Protein AF-A0A6M1YYY4-F1 (afdb_monomer_lite)

Radius of gyration: 11.98 Å; chains: 1; bounding box: 27×30×28 Å

Structure (mmCIF, N/CA/C/O backbone):
data_AF-A0A6M1YYY4-F1
#
_entry.id   AF-A0A6M1YYY4-F1
#
loop_
_atom_site.group_PDB
_atom_site.id
_atom_site.type_symbol
_atom_site.label_atom_id
_atom_site.label_alt_id
_atom_site.label_comp_id
_atom_site.label_asym_id
_atom_site.label_entity_id
_atom_site.label_seq_id
_atom_site.pdbx_PDB_ins_code
_atom_site.Cartn_x
_atom_site.Cartn_y
_atom_site.Cartn_z
_atom_site.occupancy
_atom_site.B_iso_or_equiv
_atom_site.auth_seq_id
_atom_site.auth_comp_id
_atom_site.auth_asym_id
_atom_site.auth_atom_id
_atom_site.pdbx_PDB_model_num
ATOM 1 N N . MET A 1 1 ? -8.459 10.506 -4.282 1.00 81.12 1 MET A N 1
ATOM 2 C CA . MET A 1 1 ? -7.493 9.394 -4.445 1.00 81.12 1 MET A CA 1
ATOM 3 C C . MET A 1 1 ? -6.081 9.956 -4.398 1.00 81.12 1 MET A C 1
ATOM 5 O O . MET A 1 1 ? -5.805 10.901 -5.130 1.00 81.12 1 MET A O 1
ATOM 9 N N . ARG A 1 2 ? -5.195 9.413 -3.559 1.00 87.69 2 ARG A N 1
ATOM 10 C CA . ARG A 1 2 ? -3.783 9.832 -3.487 1.00 87.69 2 ARG A CA 1
ATOM 11 C C . ARG A 1 2 ? -2.879 8.62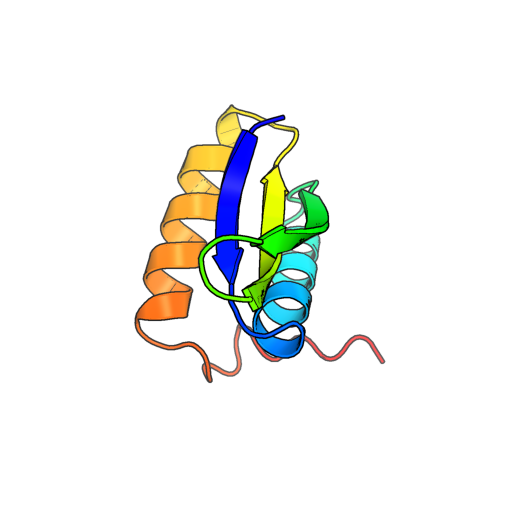3 -3.272 1.00 87.69 2 ARG A C 1
ATOM 13 O O . ARG A 1 2 ? -3.297 7.663 -2.626 1.00 87.69 2 ARG A O 1
ATOM 20 N N . ILE A 1 3 ? -1.653 8.680 -3.789 1.00 89.75 3 ILE A N 1
ATOM 21 C CA . ILE A 1 3 ? -0.638 7.654 -3.529 1.00 89.75 3 ILE A CA 1
ATOM 22 C C . ILE A 1 3 ? -0.206 7.751 -2.066 1.00 89.75 3 ILE A C 1
ATOM 24 O O . ILE A 1 3 ? 0.269 8.802 -1.632 1.00 89.75 3 ILE A O 1
ATOM 28 N N . VAL A 1 4 ? -0.350 6.653 -1.326 1.00 90.62 4 VAL A N 1
ATOM 29 C CA . VAL A 1 4 ? 0.112 6.537 0.069 1.00 90.62 4 VAL A CA 1
ATOM 30 C C . VAL A 1 4 ? 1.428 5.776 0.182 1.00 90.62 4 VAL A C 1
ATOM 32 O O . VAL A 1 4 ? 2.221 6.054 1.078 1.00 90.62 4 VAL A O 1
ATOM 35 N N . ALA A 1 5 ? 1.665 4.838 -0.734 1.00 89.25 5 ALA A N 1
ATOM 36 C CA . ALA A 1 5 ? 2.825 3.960 -0.734 1.00 89.25 5 ALA A CA 1
ATOM 37 C C . ALA A 1 5 ? 3.215 3.587 -2.166 1.00 89.25 5 ALA A C 1
ATOM 39 O O . ALA A 1 5 ? 2.365 3.538 -3.056 1.00 89.25 5 ALA A O 1
ATOM 40 N N . ALA A 1 6 ? 4.496 3.301 -2.381 1.00 90.56 6 ALA A N 1
ATOM 41 C CA . ALA A 1 6 ? 5.004 2.764 -3.634 1.00 90.56 6 ALA A CA 1
ATOM 42 C C . ALA A 1 6 ? 6.051 1.687 -3.346 1.00 90.56 6 ALA A C 1
ATOM 44 O O . ALA A 1 6 ? 6.886 1.846 -2.457 1.00 90.56 6 ALA A O 1
ATOM 45 N N . PHE A 1 7 ? 6.003 0.600 -4.107 1.00 89.81 7 PHE A N 1
ATOM 46 C CA . PHE A 1 7 ? 6.873 -0.556 -3.941 1.00 89.81 7 PHE A CA 1
ATOM 47 C C . PHE A 1 7 ? 7.543 -0.914 -5.263 1.00 89.81 7 PHE A C 1
ATOM 49 O O . PHE A 1 7 ? 6.919 -0.860 -6.314 1.00 89.81 7 PHE A O 1
ATOM 56 N N . GLU A 1 8 ? 8.794 -1.363 -5.225 1.00 89.19 8 GLU A N 1
ATOM 57 C CA . GLU A 1 8 ? 9.454 -1.949 -6.405 1.00 89.19 8 GLU A CA 1
ATOM 58 C C . GLU A 1 8 ? 9.039 -3.415 -6.635 1.00 89.19 8 GLU A C 1
ATOM 60 O O . GLU A 1 8 ? 9.213 -3.964 -7.721 1.00 89.19 8 GLU A O 1
ATOM 65 N N . LYS A 1 9 ? 8.505 -4.077 -5.601 1.00 87.88 9 LYS A N 1
ATOM 66 C CA . LYS A 1 9 ? 8.091 -5.483 -5.646 1.00 87.88 9 LYS A CA 1
ATOM 67 C C . LYS A 1 9 ? 6.573 -5.592 -5.638 1.00 87.88 9 LYS A C 1
ATOM 69 O O . LYS A 1 9 ? 5.933 -5.121 -4.700 1.00 87.88 9 LYS A O 1
ATOM 74 N N . GLU A 1 10 ? 6.030 -6.300 -6.627 1.00 88.81 10 GLU A N 1
ATOM 75 C CA . GLU A 1 10 ? 4.592 -6.584 -6.721 1.00 88.81 10 GLU A CA 1
ATOM 76 C C . GLU A 1 10 ? 4.070 -7.295 -5.469 1.00 88.81 10 GLU A C 1
ATOM 78 O O . GLU A 1 10 ? 3.022 -6.933 -4.946 1.00 88.81 10 GLU A O 1
ATOM 83 N N . ASP A 1 11 ? 4.823 -8.280 -4.970 1.00 88.19 11 ASP A N 1
ATOM 84 C CA . ASP A 1 11 ? 4.435 -9.093 -3.815 1.00 88.19 11 ASP A CA 1
ATOM 85 C C . ASP A 1 11 ? 4.169 -8.231 -2.571 1.00 88.19 11 ASP A C 1
ATOM 87 O O . ASP A 1 11 ? 3.128 -8.362 -1.933 1.00 88.19 11 ASP A O 1
AT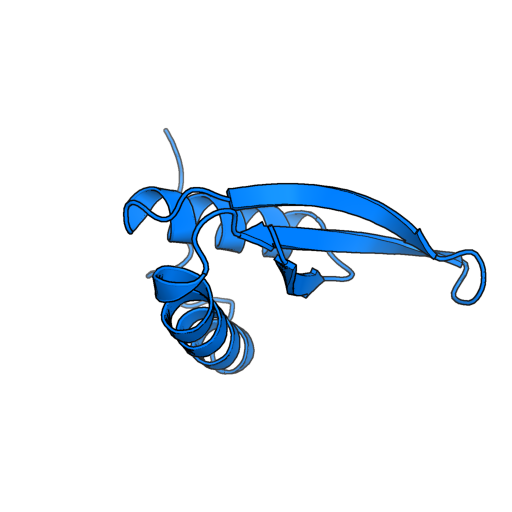OM 91 N N . LEU A 1 12 ? 5.057 -7.271 -2.284 1.00 88.31 12 LEU A N 1
ATOM 92 C CA . LEU A 1 12 ? 4.886 -6.350 -1.157 1.00 88.31 12 LEU A CA 1
ATOM 93 C C . LEU A 1 12 ? 3.673 -5.439 -1.357 1.00 88.31 12 LEU A C 1
ATOM 95 O O . LEU A 1 12 ? 2.894 -5.234 -0.429 1.00 88.31 12 LEU A O 1
ATOM 99 N N . ALA A 1 13 ? 3.490 -4.931 -2.576 1.00 90.62 13 ALA A N 1
ATOM 100 C CA . ALA A 1 13 ? 2.373 -4.056 -2.897 1.00 90.62 13 ALA A CA 1
ATOM 101 C C . ALA A 1 13 ? 1.026 -4.779 -2.761 1.00 90.62 13 ALA A C 1
ATOM 103 O O . ALA A 1 13 ? 0.097 -4.236 -2.169 1.00 90.62 13 ALA A O 1
ATOM 104 N N . LYS A 1 14 ? 0.933 -6.025 -3.241 1.00 89.69 14 LYS A N 1
ATOM 105 C CA . LYS A 1 14 ? -0.253 -6.878 -3.082 1.00 89.69 14 LYS A CA 1
ATOM 106 C C . LYS A 1 14 ? -0.537 -7.185 -1.617 1.00 89.69 14 LYS A C 1
ATOM 108 O O . LYS A 1 14 ? -1.671 -7.011 -1.187 1.00 89.69 14 LYS A O 1
ATOM 113 N N . ARG A 1 15 ? 0.476 -7.577 -0.833 1.00 89.19 15 ARG A N 1
ATOM 114 C CA . ARG A 1 15 ? 0.314 -7.814 0.615 1.00 89.19 15 ARG A CA 1
ATOM 115 C C . ARG A 1 15 ? -0.226 -6.582 1.326 1.00 89.19 15 ARG A C 1
ATOM 117 O O . ARG A 1 15 ? -1.182 -6.679 2.089 1.00 89.19 15 ARG A O 1
ATOM 124 N N . PHE A 1 16 ? 0.357 -5.420 1.045 1.00 89.88 16 PHE A N 1
ATOM 125 C CA . PHE A 1 16 ? -0.067 -4.170 1.659 1.00 89.88 16 PHE A CA 1
ATOM 126 C C . PHE A 1 16 ? -1.477 -3.754 1.214 1.00 89.88 16 PHE A C 1
ATOM 128 O O . PHE A 1 16 ? -2.294 -3.380 2.051 1.00 89.88 16 PHE A O 1
ATOM 135 N N . SER A 1 17 ? -1.792 -3.883 -0.078 1.00 91.12 17 SER A N 1
ATOM 136 C CA . SER A 1 17 ? -3.133 -3.643 -0.630 1.00 91.12 17 SER A CA 1
ATOM 137 C C . SER A 1 17 ? -4.188 -4.530 0.039 1.00 91.12 17 SER A C 1
ATOM 139 O O . SER A 1 17 ? -5.193 -4.012 0.529 1.00 91.12 17 SER A O 1
ATOM 141 N N . ASN A 1 18 ? -3.923 -5.836 0.155 1.00 89.75 18 ASN A N 1
ATOM 142 C CA . ASN A 1 18 ? -4.801 -6.782 0.843 1.00 89.75 18 ASN A CA 1
ATOM 143 C C . ASN A 1 18 ? -4.962 -6.415 2.320 1.00 89.75 18 ASN A C 1
ATOM 145 O O . ASN A 1 18 ? -6.077 -6.391 2.831 1.00 89.75 18 ASN A O 1
ATOM 149 N N . PHE A 1 19 ? -3.869 -6.085 3.011 1.00 89.94 19 PHE A N 1
ATOM 150 C CA . PHE A 1 19 ? -3.923 -5.663 4.408 1.00 89.94 19 PHE A CA 1
ATOM 151 C C . PHE A 1 19 ? -4.811 -4.427 4.594 1.00 89.94 19 PHE A C 1
ATOM 153 O O . PHE A 1 19 ? -5.675 -4.419 5.468 1.00 89.94 19 PHE A O 1
ATOM 160 N N . LEU A 1 20 ? -4.655 -3.408 3.750 1.00 90.12 20 LEU A N 1
ATOM 161 C CA . LEU A 1 20 ? -5.519 -2.229 3.773 1.00 90.12 20 LEU A CA 1
ATOM 162 C C . LEU A 1 20 ? -6.994 -2.608 3.561 1.00 90.12 20 LEU A C 1
ATOM 164 O O . LEU A 1 20 ? -7.843 -2.128 4.308 1.00 90.12 20 LEU A O 1
ATOM 168 N N . GLN A 1 21 ? -7.296 -3.533 2.644 1.00 89.25 21 GLN A N 1
ATOM 169 C CA . GLN A 1 21 ? -8.659 -4.051 2.473 1.00 89.25 21 GLN A CA 1
ATOM 170 C C . GLN A 1 21 ? -9.186 -4.750 3.740 1.00 89.25 21 GLN A C 1
ATOM 172 O O . GLN A 1 21 ? -10.339 -4.541 4.100 1.00 89.25 21 GLN A O 1
ATOM 177 N N . THR A 1 22 ? -8.356 -5.502 4.480 1.00 89.19 22 THR A N 1
ATOM 178 C CA . THR A 1 22 ? -8.777 -6.093 5.775 1.00 89.19 22 THR A CA 1
ATOM 179 C C . THR A 1 22 ? -9.090 -5.054 6.850 1.00 89.19 22 THR A C 1
ATOM 181 O O . THR A 1 22 ? -9.808 -5.345 7.802 1.00 89.19 22 THR A O 1
ATOM 184 N N . GLN A 1 23 ? -8.537 -3.848 6.715 1.00 87.62 23 GLN A N 1
ATOM 185 C CA . GLN A 1 23 ? -8.789 -2.716 7.603 1.00 87.62 23 GLN A CA 1
ATOM 186 C C . GLN A 1 23 ? -9.957 -1.840 7.122 1.00 87.62 23 GLN A C 1
ATOM 188 O O . GLN A 1 23 ? -10.123 -0.739 7.650 1.00 87.62 23 GLN A O 1
ATOM 193 N N . ASP A 1 24 ? -10.737 -2.314 6.141 1.00 88.81 24 ASP A N 1
ATOM 194 C CA . ASP A 1 24 ? -11.832 -1.580 5.489 1.00 88.81 24 ASP A CA 1
ATOM 195 C C . ASP A 1 24 ?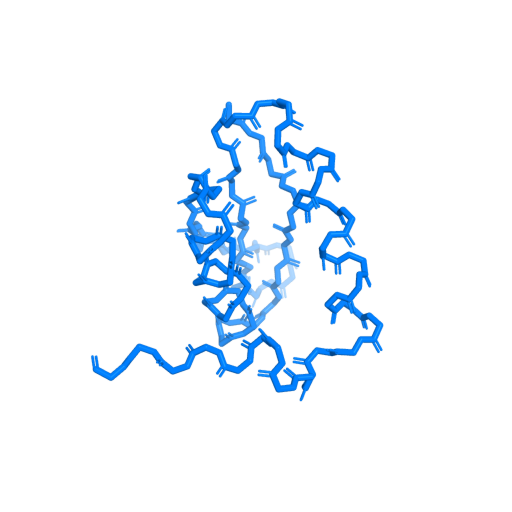 -11.352 -0.302 4.766 1.00 88.81 24 ASP A C 1
ATOM 197 O O . ASP A 1 24 ? -12.066 0.688 4.627 1.00 88.81 24 ASP A O 1
ATOM 201 N N . ILE A 1 25 ? -10.090 -0.292 4.315 1.00 90.62 25 ILE A N 1
ATOM 202 C CA . ILE A 1 25 ? -9.492 0.833 3.593 1.00 90.62 25 ILE A CA 1
ATOM 203 C C . ILE A 1 25 ? -9.535 0.545 2.094 1.00 90.62 25 ILE A C 1
ATOM 205 O O . ILE A 1 25 ? -8.727 -0.225 1.559 1.00 90.62 25 ILE A O 1
ATOM 209 N N . ASP A 1 26 ? -10.449 1.234 1.414 1.00 91.62 26 ASP A N 1
ATOM 210 C CA . ASP A 1 26 ? -10.567 1.184 -0.039 1.00 91.62 26 ASP A CA 1
ATOM 211 C C . ASP A 1 26 ? -9.305 1.740 -0.718 1.00 91.62 26 ASP A C 1
ATOM 213 O O . ASP A 1 26 ? -8.900 2.899 -0.529 1.00 91.62 26 ASP A O 1
ATOM 217 N N . ASN A 1 27 ? -8.648 0.871 -1.485 1.00 93.00 27 ASN A N 1
ATOM 218 C CA . ASN A 1 27 ? -7.396 1.172 -2.151 1.00 93.00 27 ASN A CA 1
ATOM 219 C C . ASN A 1 27 ? -7.309 0.514 -3.532 1.00 93.00 27 ASN A C 1
ATOM 221 O O . ASN A 1 27 ? -7.983 -0.469 -3.833 1.00 93.00 27 ASN A O 1
ATOM 225 N N . THR A 1 28 ? -6.443 1.065 -4.373 1.00 93.00 28 THR A N 1
ATOM 226 C CA . THR A 1 28 ? -6.159 0.582 -5.720 1.00 93.00 28 THR A CA 1
ATOM 227 C C . THR A 1 28 ? -4.659 0.410 -5.891 1.00 93.00 28 THR A C 1
ATOM 229 O O . THR A 1 28 ? -3.885 1.345 -5.686 1.00 93.00 28 THR A O 1
ATOM 232 N N . LEU A 1 29 ? -4.253 -0.792 -6.287 1.00 92.25 29 LEU A N 1
ATOM 233 C CA . LEU A 1 29 ? -2.886 -1.105 -6.672 1.00 92.25 29 LEU A CA 1
ATOM 234 C C . LEU A 1 29 ? -2.685 -0.766 -8.152 1.00 92.25 29 LEU A C 1
ATOM 236 O O . LEU A 1 29 ? -3.312 -1.365 -9.022 1.00 92.25 29 LEU A O 1
ATOM 240 N N . GLU A 1 30 ? -1.783 0.165 -8.434 1.00 92.25 30 GLU A N 1
ATOM 241 C CA . GLU A 1 30 ? -1.412 0.566 -9.785 1.00 92.25 30 GLU A CA 1
ATOM 242 C C . GLU A 1 30 ? 0.053 0.223 -10.054 1.00 92.25 30 GLU A C 1
ATOM 244 O O . GLU A 1 30 ? 0.959 0.697 -9.372 1.00 92.25 30 GLU A O 1
ATOM 249 N N . SER A 1 31 ? 0.302 -0.598 -11.070 1.00 92.06 31 SER A N 1
ATOM 250 C CA . SER A 1 31 ? 1.649 -0.884 -11.555 1.00 92.06 31 SER A CA 1
ATOM 251 C C . SER A 1 31 ? 2.046 0.136 -12.621 1.00 92.06 31 SER A C 1
ATOM 253 O O . SER A 1 31 ? 1.483 0.141 -13.717 1.00 92.06 31 SER A O 1
ATOM 255 N N . ASN A 1 32 ? 3.034 0.971 -12.331 1.00 90.06 32 ASN A N 1
ATOM 256 C CA . ASN A 1 32 ? 3.611 1.923 -13.264 1.00 90.06 32 ASN A CA 1
ATOM 257 C C . ASN A 1 32 ? 5.055 1.537 -13.608 1.00 90.06 32 ASN A C 1
ATOM 259 O O . ASN A 1 32 ? 5.833 1.138 -12.747 1.00 90.06 32 ASN A O 1
ATOM 263 N N . PHE A 1 33 ? 5.445 1.662 -14.874 1.00 87.56 33 PHE A N 1
ATOM 264 C CA . PHE A 1 33 ? 6.820 1.389 -15.284 1.00 87.56 33 PHE A CA 1
ATOM 265 C C . PHE A 1 33 ? 7.639 2.677 -15.242 1.00 87.56 33 PHE A C 1
ATOM 267 O O . PHE A 1 33 ? 7.458 3.567 -16.081 1.00 87.56 33 PHE A O 1
ATOM 274 N N . ASP A 1 34 ? 8.565 2.772 -14.290 1.00 86.44 34 ASP A N 1
ATOM 275 C CA . ASP A 1 34 ? 9.447 3.923 -14.196 1.00 86.44 34 ASP A CA 1
ATOM 276 C C . ASP A 1 34 ? 10.511 3.849 -15.300 1.00 86.44 34 ASP A C 1
ATOM 278 O O . ASP A 1 34 ? 11.412 3.006 -15.297 1.00 86.44 34 ASP A O 1
ATOM 282 N N . LYS A 1 35 ? 10.394 4.737 -16.296 1.00 82.50 35 LYS A N 1
ATOM 283 C CA . LYS A 1 35 ? 11.318 4.796 -17.442 1.00 82.50 35 LYS A CA 1
ATOM 284 C C . LYS A 1 35 ? 12.720 5.275 -17.057 1.00 82.50 35 LYS A C 1
ATOM 286 O O . LYS A 1 35 ? 13.655 5.012 -17.813 1.00 82.50 35 LYS A O 1
ATOM 291 N N . LYS A 1 36 ? 12.868 5.989 -15.935 1.00 81.44 36 LYS A N 1
ATOM 292 C CA . LYS A 1 36 ? 14.158 6.497 -15.450 1.00 81.44 36 LYS A CA 1
ATOM 293 C C . LYS A 1 36 ? 14.972 5.371 -14.825 1.00 81.44 36 LYS A C 1
ATOM 295 O O . LYS A 1 36 ? 16.136 5.205 -15.171 1.00 81.44 36 LYS A O 1
ATOM 300 N N . GLU A 1 37 ? 14.343 4.581 -13.967 1.00 79.38 37 GLU A N 1
ATOM 301 C CA . GLU A 1 37 ? 14.980 3.468 -13.260 1.00 79.38 37 GLU A CA 1
ATOM 302 C C . GLU A 1 37 ? 14.896 2.145 -14.034 1.00 79.38 37 GLU A C 1
ATOM 304 O O . GLU A 1 37 ? 15.578 1.183 -13.688 1.00 79.38 37 GLU A O 1
ATOM 309 N N . LYS A 1 38 ? 14.091 2.097 -15.107 1.00 83.88 38 LYS A N 1
ATOM 310 C CA . LYS A 1 38 ? 13.763 0.886 -15.882 1.00 83.88 38 LYS A CA 1
ATOM 311 C C . LYS A 1 38 ? 13.241 -0.246 -14.992 1.00 83.88 38 LYS A C 1
ATOM 313 O O . LYS A 1 38 ? 13.586 -1.412 -15.191 1.00 83.88 38 LYS A O 1
ATOM 318 N N . LYS A 1 39 ? 12.404 0.097 -14.015 1.00 87.88 39 LYS A N 1
ATOM 319 C CA . LYS A 1 39 ? 11.821 -0.845 -13.054 1.00 87.88 39 LYS A CA 1
ATOM 320 C C . LYS A 1 39 ? 10.307 -0.694 -13.003 1.00 87.88 39 LYS A C 1
ATOM 322 O O . LYS A 1 39 ? 9.769 0.386 -13.235 1.00 87.88 39 LYS A O 1
ATOM 327 N N . MET A 1 40 ? 9.621 -1.789 -12.684 1.00 88.25 40 MET A N 1
ATOM 328 C CA . MET A 1 40 ? 8.208 -1.732 -12.321 1.00 88.25 40 MET A CA 1
ATOM 329 C C . MET A 1 40 ? 8.083 -1.174 -10.907 1.00 88.25 40 MET A C 1
ATOM 331 O O . MET A 1 40 ? 8.712 -1.673 -9.977 1.00 88.25 40 MET A O 1
ATOM 335 N N . MET A 1 41 ? 7.269 -0.141 -10.767 1.00 92.12 41 MET A N 1
ATOM 336 C CA . MET A 1 41 ? 6.829 0.407 -9.498 1.00 92.12 41 MET A CA 1
ATOM 337 C C . MET A 1 41 ? 5.349 0.115 -9.313 1.00 92.12 41 MET A C 1
ATOM 339 O O . MET A 1 41 ? 4.570 0.121 -10.255 1.00 92.12 41 MET A O 1
ATOM 343 N N . TYR A 1 42 ? 4.962 -0.138 -8.079 1.00 92.50 42 TYR A N 1
ATOM 344 C CA . TYR A 1 42 ? 3.621 -0.524 -7.690 1.00 92.50 42 TYR A CA 1
ATOM 345 C C . TYR A 1 42 ? 3.135 0.476 -6.654 1.00 92.50 42 TYR A C 1
ATOM 347 O O . TYR A 1 42 ? 3.533 0.427 -5.491 1.00 92.50 42 TYR A O 1
ATOM 355 N N . SER A 1 43 ? 2.329 1.430 -7.097 1.00 93.31 43 SER A N 1
ATOM 356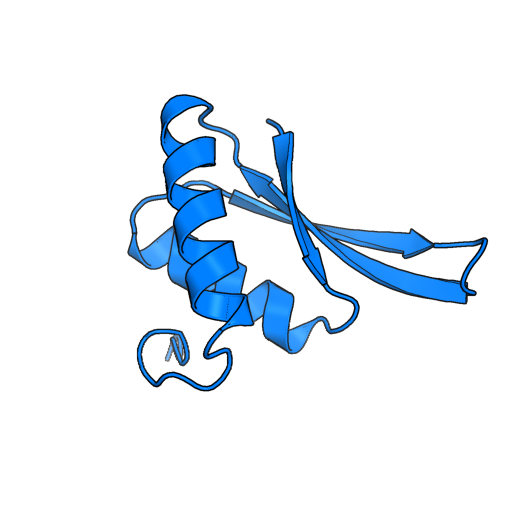 C CA . SER A 1 43 ? 1.783 2.505 -6.282 1.00 93.31 43 SER A CA 1
ATOM 357 C C . SER A 1 43 ? 0.422 2.111 -5.721 1.00 93.31 43 SER A C 1
ATOM 359 O O . SER A 1 43 ? -0.438 1.602 -6.432 1.00 93.31 43 SER A O 1
ATOM 361 N N . ILE A 1 44 ? 0.220 2.365 -4.434 1.00 92.44 44 ILE A N 1
ATOM 362 C CA . ILE A 1 44 ? -1.043 2.139 -3.739 1.00 92.44 44 ILE A CA 1
ATOM 363 C C . ILE A 1 44 ? -1.759 3.473 -3.617 1.00 92.44 44 ILE A C 1
ATOM 365 O O . ILE A 1 44 ? -1.279 4.395 -2.950 1.00 92.44 44 ILE A O 1
ATOM 369 N N . TRP A 1 45 ? -2.917 3.557 -4.252 1.00 92.69 45 TRP A N 1
ATOM 370 C CA . TRP A 1 45 ? -3.800 4.708 -4.231 1.00 92.69 45 TRP A CA 1
ATOM 371 C C . TRP A 1 45 ? -4.918 4.476 -3.229 1.00 92.69 45 TRP A C 1
ATOM 373 O O . TRP A 1 45 ? -5.671 3.522 -3.362 1.00 92.69 45 TRP A O 1
ATOM 383 N N . VAL A 1 46 ? -5.060 5.356 -2.244 1.00 93.00 46 VAL A N 1
ATOM 384 C CA . VAL A 1 46 ? -6.184 5.304 -1.300 1.00 93.00 46 VAL A CA 1
ATOM 385 C C . VAL A 1 46 ? -7.209 6.349 -1.705 1.00 93.00 46 VAL A C 1
ATOM 387 O O . VAL A 1 46 ? -6.877 7.519 -1.944 1.00 93.00 46 VAL A O 1
ATOM 390 N N . HIS A 1 47 ? -8.465 5.923 -1.819 1.00 90.69 47 HIS A N 1
ATOM 391 C CA . HIS A 1 47 ? -9.555 6.786 -2.273 1.00 90.69 47 HIS A CA 1
ATOM 392 C C . HIS A 1 47 ? -9.986 7.761 -1.183 1.00 90.69 47 HIS A C 1
ATOM 394 O O . HIS A 1 47 ? -10.181 8.941 -1.478 1.00 90.69 47 HIS A O 1
ATOM 400 N N . ASN A 1 48 ? -10.033 7.288 0.062 1.00 89.00 48 ASN A N 1
ATOM 401 C CA . ASN A 1 48 ? -10.508 8.038 1.217 1.00 89.00 48 ASN A CA 1
ATOM 402 C C . ASN A 1 48 ? -9.381 8.832 1.902 1.00 89.00 48 ASN A C 1
ATOM 404 O O . ASN A 1 48 ? -8.444 8.241 2.433 1.00 89.00 48 ASN A O 1
ATOM 408 N N . GLU A 1 49 ? -9.466 10.163 1.897 1.00 85.94 49 GLU A N 1
ATOM 409 C CA . GLU A 1 49 ? -8.434 11.057 2.449 1.00 85.94 49 GLU A CA 1
ATOM 410 C C . GLU A 1 49 ? -8.240 10.914 3.961 1.00 85.94 49 GLU A C 1
ATOM 412 O O . GLU A 1 49 ? -7.104 10.938 4.422 1.00 85.94 49 GLU A O 1
ATOM 417 N N . ASP A 1 50 ? -9.305 10.659 4.720 1.00 87.88 50 ASP A N 1
ATOM 418 C CA . ASP A 1 50 ? -9.215 10.453 6.173 1.00 87.88 50 ASP A CA 1
ATOM 419 C C . ASP A 1 50 ? -8.413 9.184 6.522 1.00 87.88 50 ASP A C 1
ATOM 421 O O . ASP A 1 50 ? -7.627 9.134 7.469 1.00 87.88 50 ASP A O 1
ATOM 425 N N . LEU A 1 51 ? -8.527 8.162 5.668 1.00 88.75 51 LEU A N 1
ATOM 426 C CA . LEU A 1 51 ? -7.799 6.905 5.813 1.00 88.75 51 LEU A CA 1
ATOM 427 C C . LEU A 1 51 ? -6.391 6.961 5.213 1.00 88.75 51 LEU A C 1
ATOM 429 O O . LEU A 1 51 ? -5.622 6.027 5.432 1.00 88.75 51 LEU A O 1
ATOM 433 N N . GLN A 1 52 ? -6.017 8.025 4.490 1.00 88.75 52 GLN A N 1
ATOM 434 C CA . GLN A 1 52 ? -4.667 8.152 3.929 1.00 88.75 52 GLN A CA 1
ATOM 435 C C . GLN A 1 52 ? -3.615 8.259 5.027 1.00 88.75 52 GLN A C 1
ATOM 437 O O . GLN A 1 52 ? -2.590 7.587 4.933 1.00 88.75 52 GLN A O 1
ATOM 442 N N . ASP A 1 53 ? -3.865 9.044 6.077 1.00 89.31 53 ASP A N 1
ATOM 443 C CA . ASP A 1 53 ? -2.939 9.164 7.209 1.00 89.31 53 ASP A CA 1
ATOM 444 C C . ASP A 1 53 ? -2.776 7.820 7.929 1.00 89.31 53 ASP A C 1
ATOM 446 O O . ASP A 1 53 ? -1.660 7.381 8.219 1.00 89.31 53 ASP A O 1
ATOM 450 N N . LYS A 1 54 ? -3.886 7.095 8.110 1.00 90.06 54 LYS A N 1
ATOM 451 C CA . LYS A 1 54 ? -3.888 5.753 8.701 1.00 90.06 54 LYS A CA 1
ATOM 452 C C . LYS A 1 54 ? -3.140 4.741 7.826 1.00 90.06 54 LYS A C 1
ATOM 454 O O . LYS A 1 54 ? -2.300 3.996 8.326 1.00 90.06 54 LYS A O 1
ATOM 459 N N . ALA A 1 55 ? -3.396 4.736 6.519 1.00 90.81 55 ALA A N 1
ATOM 460 C CA . ALA A 1 55 ? -2.700 3.889 5.554 1.00 90.81 55 ALA A CA 1
ATOM 461 C C . ALA A 1 55 ? -1.202 4.207 5.511 1.00 90.81 55 ALA A C 1
ATOM 463 O O . ALA A 1 55 ? -0.379 3.298 5.487 1.00 90.81 55 ALA A O 1
ATOM 464 N N . LYS A 1 56 ? -0.824 5.484 5.577 1.00 89.88 56 LYS A N 1
ATOM 465 C CA . LYS A 1 56 ? 0.576 5.900 5.632 1.00 89.88 56 LYS A CA 1
ATOM 466 C C . LYS A 1 56 ? 1.257 5.443 6.926 1.00 89.88 56 LYS A C 1
ATOM 468 O O . LYS A 1 56 ? 2.386 4.966 6.874 1.00 89.88 56 LYS A O 1
ATOM 473 N N . ALA A 1 57 ? 0.569 5.510 8.066 1.00 90.81 57 ALA A N 1
ATOM 474 C CA . ALA A 1 57 ? 1.072 4.956 9.323 1.00 90.81 57 ALA A CA 1
ATOM 475 C C . ALA A 1 57 ? 1.254 3.430 9.244 1.00 90.81 57 ALA A C 1
ATOM 477 O O . ALA A 1 57 ? 2.260 2.897 9.713 1.00 90.81 57 ALA A O 1
ATOM 478 N N . PHE A 1 58 ? 0.321 2.715 8.608 1.00 89.50 58 PHE A N 1
ATOM 479 C CA . PHE A 1 58 ? 0.484 1.285 8.343 1.00 89.50 58 PHE A CA 1
ATOM 480 C C . PHE A 1 58 ? 1.652 0.995 7.406 1.00 89.50 58 PHE A C 1
ATOM 482 O O . PHE A 1 58 ? 2.353 0.013 7.621 1.00 89.50 58 PHE A O 1
ATOM 489 N N . PHE A 1 59 ? 1.884 1.840 6.402 1.00 89.94 59 PHE A N 1
ATOM 490 C CA . PHE A 1 59 ? 3.021 1.708 5.497 1.00 89.94 59 PHE A CA 1
ATOM 491 C C . PHE A 1 59 ? 4.352 1.875 6.233 1.00 89.94 59 PHE A C 1
ATOM 493 O O . PHE A 1 59 ? 5.261 1.084 6.017 1.00 89.94 59 PHE A O 1
ATOM 500 N N . ASP A 1 60 ? 4.452 2.837 7.150 1.00 88.19 60 ASP A N 1
ATOM 501 C CA . ASP A 1 60 ? 5.644 3.018 7.987 1.00 88.19 60 ASP A CA 1
ATOM 502 C C . ASP A 1 60 ? 5.905 1.785 8.875 1.00 88.19 60 ASP A C 1
ATOM 504 O O . ASP A 1 60 ? 7.014 1.251 8.919 1.00 88.19 60 ASP A O 1
ATOM 508 N N . ASN A 1 61 ? 4.843 1.232 9.476 1.00 87.69 61 ASN A N 1
ATOM 509 C CA . ASN A 1 61 ? 4.920 -0.032 10.215 1.00 87.69 61 ASN A CA 1
ATOM 510 C C . ASN A 1 61 ? 5.325 -1.210 9.314 1.00 87.69 61 ASN A C 1
ATOM 512 O O . ASN A 1 61 ? 6.122 -2.051 9.723 1.00 87.69 61 ASN A O 1
ATOM 516 N N . PHE A 1 62 ? 4.800 -1.264 8.090 1.00 86.94 62 PHE A N 1
ATOM 517 C CA . PHE A 1 62 ? 5.137 -2.286 7.103 1.00 86.94 62 PHE A CA 1
ATOM 518 C C . PHE A 1 62 ? 6.593 -2.173 6.645 1.00 86.94 62 PHE A C 1
ATOM 520 O O . PHE A 1 62 ? 7.246 -3.186 6.456 1.00 86.94 62 PHE A O 1
ATOM 527 N N . LEU A 1 63 ? 7.136 -0.965 6.481 1.00 83.12 63 LEU A N 1
ATOM 528 C CA . LEU A 1 63 ? 8.552 -0.775 6.155 1.00 83.12 63 LEU A CA 1
ATOM 529 C C . LEU A 1 63 ? 9.466 -1.204 7.303 1.00 83.12 63 LEU A C 1
ATOM 531 O O . LEU A 1 63 ? 10.550 -1.730 7.052 1.00 83.12 63 LEU A O 1
ATOM 535 N N . SER A 1 64 ? 9.022 -0.993 8.542 1.00 85.25 64 SER A N 1
ATOM 536 C CA . SER A 1 64 ? 9.748 -1.419 9.736 1.00 85.25 64 SER A CA 1
ATOM 537 C C . SER A 1 64 ? 9.765 -2.947 9.885 1.00 85.25 64 SER A C 1
ATOM 539 O O . SER A 1 64 ? 10.805 -3.515 10.213 1.00 85.25 64 SER A O 1
ATOM 541 N N . ASP A 1 65 ? 8.649 -3.626 9.582 1.00 81.19 65 ASP A N 1
ATOM 542 C CA . ASP A 1 65 ? 8.541 -5.090 9.662 1.00 81.19 65 ASP A CA 1
ATOM 543 C C . ASP A 1 65 ? 7.689 -5.691 8.516 1.00 81.19 65 ASP A C 1
ATOM 545 O O . ASP A 1 65 ? 6.543 -6.105 8.716 1.00 81.19 65 ASP A O 1
ATOM 549 N N . PRO A 1 66 ? 8.225 -5.782 7.284 1.00 72.38 66 PRO A N 1
ATOM 550 C CA . PRO A 1 66 ? 7.449 -6.187 6.102 1.00 72.38 66 PRO A CA 1
ATOM 551 C C . PRO A 1 66 ? 7.078 -7.673 6.088 1.00 72.38 66 PRO A C 1
ATOM 553 O O . PRO A 1 66 ? 6.198 -8.090 5.337 1.00 72.38 66 PRO A O 1
ATOM 556 N N . ASN A 1 67 ? 7.751 -8.480 6.913 1.00 74.38 67 ASN A N 1
ATOM 557 C CA . ASN A 1 67 ? 7.488 -9.912 7.066 1.00 74.38 67 ASN A CA 1
ATOM 558 C C . ASN A 1 67 ? 6.638 -10.225 8.304 1.00 74.38 67 ASN A C 1
ATOM 560 O O . ASN A 1 67 ? 6.523 -11.391 8.686 1.00 74.38 67 ASN A O 1
ATOM 564 N N . SER A 1 68 ? 6.050 -9.209 8.944 1.00 75.94 68 SER A N 1
ATOM 565 C CA . SER A 1 68 ? 5.163 -9.446 10.076 1.00 75.94 68 SER A CA 1
ATOM 566 C C . SER A 1 68 ? 3.984 -10.308 9.648 1.00 75.94 68 SER A C 1
ATOM 568 O O . SER A 1 68 ? 3.327 -10.020 8.646 1.00 75.94 68 SER A O 1
ATOM 570 N N . SER A 1 69 ? 3.630 -11.311 10.454 1.00 74.81 69 SER A N 1
ATOM 571 C CA . SER A 1 69 ? 2.467 -12.173 10.193 1.00 74.81 69 SER A CA 1
ATOM 572 C C . SER A 1 69 ? 1.152 -11.393 10.070 1.00 74.81 69 SER A C 1
ATOM 574 O O . SER A 1 69 ? 0.203 -11.886 9.477 1.00 74.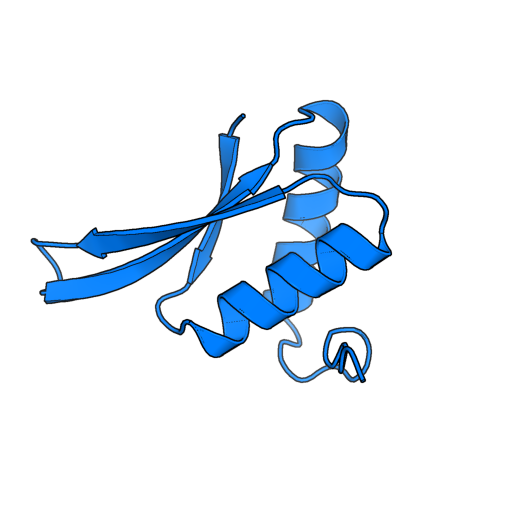81 69 SER A O 1
ATOM 576 N N . LYS A 1 70 ? 1.093 -10.156 10.587 1.00 73.38 70 LYS A N 1
ATOM 577 C CA . LYS A 1 70 ? -0.055 -9.246 10.431 1.00 73.38 70 LYS A CA 1
ATOM 578 C C . LYS A 1 70 ? -0.294 -8.807 8.985 1.00 73.38 70 LYS A C 1
ATOM 580 O O . LYS A 1 70 ? -1.422 -8.477 8.640 1.00 73.38 70 LYS A O 1
ATOM 585 N N . PHE A 1 71 ? 0.755 -8.785 8.167 1.00 75.31 71 PHE A N 1
A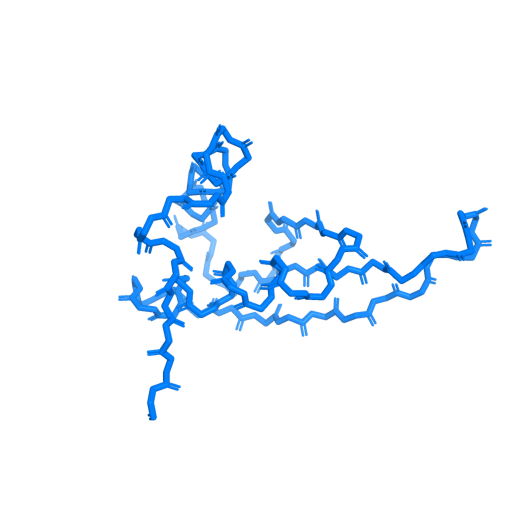TOM 586 C CA . PHE A 1 71 ? 0.687 -8.420 6.755 1.00 75.31 71 PHE A CA 1
ATOM 587 C C . PHE A 1 71 ? 0.725 -9.638 5.827 1.00 75.31 71 PHE A C 1
ATOM 589 O O . PHE A 1 71 ? 0.524 -9.497 4.621 1.00 75.31 71 PHE A O 1
ATOM 596 N N . ASP A 1 72 ? 0.949 -10.837 6.374 1.00 70.88 72 ASP A N 1
ATOM 597 C CA . ASP A 1 72 ? 0.824 -12.109 5.657 1.00 70.88 72 ASP A CA 1
ATOM 598 C C . ASP A 1 72 ? -0.659 -12.503 5.555 1.00 70.88 72 ASP A C 1
ATOM 600 O O . ASP A 1 72 ? -1.117 -13.522 6.068 1.00 70.88 72 ASP A O 1
ATOM 604 N N . VAL A 1 73 ? -1.446 -11.632 4.921 1.00 68.62 73 VAL A N 1
ATOM 605 C CA . VAL A 1 73 ? -2.860 -11.882 4.648 1.00 68.62 73 VAL A CA 1
ATOM 606 C C . VAL A 1 73 ? -2.941 -12.812 3.441 1.00 68.62 73 VAL A C 1
ATOM 608 O O . VAL A 1 73 ? -2.978 -12.368 2.290 1.00 68.62 73 VAL A O 1
ATOM 611 N N . LYS A 1 74 ? -2.948 -14.121 3.696 1.00 55.50 74 LYS A N 1
ATOM 612 C CA . LYS A 1 74 ? -3.384 -15.106 2.705 1.00 55.50 74 LYS A CA 1
ATOM 613 C C . LYS A 1 74 ? -4.898 -14.993 2.561 1.00 55.50 74 LYS A C 1
ATOM 615 O O . LYS A 1 74 ? -5.629 -15.382 3.463 1.00 55.50 74 LYS A O 1
ATOM 620 N N . MET A 1 75 ? -5.366 -14.441 1.444 1.00 48.69 75 MET A N 1
ATOM 621 C CA . MET A 1 75 ? -6.722 -14.749 0.996 1.00 48.69 75 MET A CA 1
ATOM 622 C C . MET A 1 75 ? -6.694 -16.201 0.504 1.00 48.69 75 MET A C 1
ATOM 624 O O . MET A 1 75 ? -6.027 -16.489 -0.492 1.00 48.69 75 MET A O 1
ATOM 628 N N . GLU A 1 76 ? -7.304 -17.099 1.279 1.00 42.44 76 GLU A N 1
ATOM 629 C CA . GLU A 1 76 ? -7.639 -18.472 0.866 1.00 42.44 76 GLU A CA 1
ATOM 630 C C . GLU A 1 76 ? -8.773 -18.483 -0.165 1.00 42.44 76 GLU A C 1
ATOM 632 O O . GLU A 1 76 ? -9.696 -17.642 -0.045 1.00 42.44 76 GLU A O 1
#

Foldseek 3Di:
DDFLDKDLDPVLLVLLCVLCVVVVFDWDWDWDQDPVVRTIMITIGTPDPVCSVVSNVVVVVCVVPVPPVSSVDDPD

Sequence (76 aa):
MRIVAAFEKEDLAKRFSNFLQTQDIDNTLESNFDKKEKKMMYSIWVHNEDLQDKAKAFFDNFLSDPNSSKFDVKME

Secondary structure (DSSP, 8-state):
-EEEEEES-HHHHHHHHHHHHHTT--EEEEEEEETTTTEEEEEEEES-HHHHHHHHHHHHHHHH-TT-TTT-----

pLDDT: mean 85.67, std 9.4, range [42.44, 93.31]